Protein AF-A0A9W6HEZ6-F1 (afdb_monomer_lite)

Structure (mmCIF, N/CA/C/O backbone):
data_AF-A0A9W6HEZ6-F1
#
_entry.id   AF-A0A9W6HEZ6-F1
#
loop_
_atom_site.group_PDB
_atom_site.id
_atom_site.type_symbol
_atom_site.label_atom_id
_atom_site.label_alt_id
_atom_site.label_comp_id
_atom_site.label_asym_id
_atom_site.label_entity_id
_atom_site.label_seq_id
_atom_site.pdbx_PDB_ins_code
_atom_site.Cartn_x
_atom_site.Cartn_y
_atom_site.Cartn_z
_atom_site.occupancy
_atom_site.B_iso_or_equiv
_atom_site.auth_seq_id
_atom_site.auth_comp_id
_atom_site.auth_asym_id
_atom_site.auth_atom_id
_atom_site.pdbx_PDB_model_num
ATOM 1 N N . MET A 1 1 ? 23.312 9.998 -60.037 1.00 52.22 1 MET A N 1
ATOM 2 C CA . MET A 1 1 ? 23.822 9.337 -58.811 1.00 52.22 1 MET A CA 1
ATOM 3 C C . MET A 1 1 ? 23.009 9.789 -57.581 1.00 52.22 1 MET A C 1
ATOM 5 O O . MET A 1 1 ? 23.576 10.354 -56.663 1.00 52.22 1 MET A O 1
ATOM 9 N N . ALA A 1 2 ? 21.680 9.580 -57.550 1.00 58.47 2 ALA A N 1
ATOM 10 C CA . ALA A 1 2 ? 20.792 10.207 -56.543 1.00 58.47 2 ALA A CA 1
ATOM 11 C C . ALA A 1 2 ? 20.157 9.236 -55.517 1.00 58.47 2 ALA A C 1
ATOM 13 O O . ALA A 1 2 ? 19.772 9.654 -54.433 1.00 58.47 2 ALA A O 1
ATOM 14 N N . GLY A 1 3 ? 20.086 7.928 -55.796 1.00 63.69 3 GLY A N 1
ATOM 15 C CA . GLY A 1 3 ? 19.432 6.960 -54.894 1.00 63.69 3 GLY A CA 1
ATOM 16 C C . GLY A 1 3 ? 20.313 6.394 -53.771 1.00 63.69 3 GLY A C 1
ATOM 17 O O . GLY A 1 3 ? 19.806 5.852 -52.794 1.00 63.69 3 GLY A O 1
ATOM 18 N N . ARG A 1 4 ? 21.645 6.493 -53.875 1.00 69.69 4 ARG A N 1
ATOM 19 C CA . ARG A 1 4 ? 22.569 5.835 -52.927 1.00 69.69 4 ARG A CA 1
ATOM 20 C C . ARG A 1 4 ? 22.674 6.556 -51.575 1.00 69.69 4 ARG A C 1
ATOM 22 O O . ARG A 1 4 ? 22.929 5.885 -50.582 1.00 69.69 4 ARG A O 1
ATOM 29 N N . GLY A 1 5 ? 22.476 7.877 -51.538 1.00 71.06 5 GLY A N 1
ATOM 30 C CA . GLY A 1 5 ? 22.500 8.676 -50.302 1.00 71.06 5 GLY A CA 1
ATOM 31 C C . GLY A 1 5 ? 21.301 8.381 -49.403 1.00 71.06 5 GLY A C 1
ATOM 32 O O . GLY A 1 5 ? 21.482 7.947 -48.273 1.00 71.06 5 GLY A O 1
ATOM 33 N N . LYS A 1 6 ? 20.089 8.442 -49.970 1.00 77.81 6 LYS A N 1
ATOM 34 C CA . LYS A 1 6 ? 18.831 8.192 -49.249 1.00 77.81 6 LYS A CA 1
ATOM 35 C C . LYS A 1 6 ? 18.793 6.825 -48.553 1.00 77.81 6 LYS A C 1
ATOM 37 O O . LYS A 1 6 ? 18.486 6.743 -47.376 1.00 77.81 6 LYS A O 1
ATOM 42 N N . ASN A 1 7 ? 19.259 5.773 -49.228 1.00 78.12 7 ASN A N 1
ATOM 43 C CA . ASN A 1 7 ? 19.363 4.435 -48.633 1.00 78.12 7 ASN A CA 1
ATOM 44 C C . ASN A 1 7 ? 20.356 4.344 -47.455 1.00 78.12 7 ASN A C 1
ATOM 46 O O . ASN A 1 7 ? 20.186 3.498 -46.579 1.00 78.12 7 ASN A O 1
ATOM 50 N N . ARG A 1 8 ? 21.420 5.161 -47.430 1.00 80.69 8 ARG A N 1
ATOM 51 C CA . ARG A 1 8 ? 22.345 5.216 -46.283 1.00 80.69 8 ARG A CA 1
ATOM 52 C C . ARG A 1 8 ? 21.745 6.011 -45.132 1.00 80.69 8 ARG A C 1
ATOM 54 O O . ARG A 1 8 ? 21.863 5.574 -43.992 1.00 80.69 8 ARG A O 1
ATOM 61 N N . ASP A 1 9 ? 21.090 7.127 -45.435 1.00 86.00 9 ASP A N 1
ATOM 62 C CA . ASP A 1 9 ? 20.432 7.967 -44.434 1.00 86.00 9 ASP A CA 1
ATOM 63 C C . ASP A 1 9 ? 19.288 7.212 -43.746 1.00 86.00 9 ASP A C 1
ATOM 65 O O . ASP A 1 9 ? 19.192 7.235 -42.520 1.00 86.00 9 ASP A O 1
ATOM 69 N N . ASP A 1 10 ? 18.503 6.445 -44.509 1.00 85.06 10 ASP A N 1
ATOM 70 C CA . ASP A 1 10 ? 17.437 5.590 -43.981 1.00 85.06 10 ASP A CA 1
ATOM 71 C C . ASP A 1 10 ? 17.992 4.501 -43.048 1.00 85.06 10 ASP A C 1
ATOM 73 O O . ASP A 1 10 ? 17.439 4.255 -41.973 1.00 85.06 10 ASP A O 1
ATOM 77 N N . ARG A 1 11 ? 19.129 3.876 -43.396 1.00 83.56 11 ARG A N 1
ATOM 78 C CA . ARG A 1 11 ? 19.798 2.908 -42.506 1.00 83.56 11 ARG A CA 1
ATOM 79 C C . ARG A 1 11 ? 20.336 3.564 -41.238 1.00 83.56 11 ARG A C 1
ATOM 81 O O . ARG A 1 11 ? 20.099 3.050 -40.149 1.00 83.56 11 ARG A O 1
ATOM 88 N N . ALA A 1 12 ? 20.996 4.714 -41.358 1.00 87.88 12 ALA A N 1
ATOM 89 C CA . ALA A 1 12 ? 21.504 5.457 -40.207 1.00 87.88 12 ALA A CA 1
ATOM 90 C C . ALA A 1 12 ? 20.365 5.926 -39.282 1.00 87.88 12 ALA A C 1
ATOM 92 O O . ALA A 1 12 ? 20.508 5.926 -38.059 1.00 87.88 12 ALA A O 1
ATOM 93 N N . ALA A 1 13 ? 19.211 6.301 -39.842 1.00 88.00 13 ALA A N 1
ATOM 94 C CA . ALA A 1 13 ? 18.018 6.643 -39.075 1.00 88.00 13 ALA A CA 1
ATOM 95 C C . ALA A 1 13 ? 17.461 5.429 -38.314 1.00 88.00 13 ALA A C 1
ATOM 97 O O . ALA A 1 13 ? 17.154 5.542 -37.127 1.00 88.00 13 ALA A O 1
ATOM 98 N N . GLN A 1 14 ? 17.392 4.258 -38.954 1.00 87.56 14 GLN A N 1
ATOM 99 C CA . GLN A 1 14 ? 16.960 3.018 -38.301 1.00 87.56 14 GLN A CA 1
ATOM 100 C C . GLN A 1 14 ? 17.918 2.577 -37.188 1.00 87.56 14 GLN A C 1
ATOM 102 O O . GLN A 1 14 ? 17.466 2.173 -36.117 1.00 87.56 14 GLN A O 1
ATOM 107 N N . GLU A 1 15 ? 19.230 2.683 -37.399 1.00 88.94 15 GLU A N 1
ATOM 108 C CA . GLU A 1 15 ? 20.235 2.377 -36.374 1.00 88.94 15 GLU A CA 1
ATOM 109 C C . GLU A 1 15 ? 20.093 3.293 -35.156 1.00 88.94 15 GLU A C 1
ATOM 111 O O . GLU A 1 15 ? 20.038 2.814 -34.020 1.00 88.94 15 GLU A O 1
ATOM 116 N N . ARG A 1 16 ? 19.925 4.604 -35.375 1.00 91.12 16 ARG A N 1
ATOM 117 C CA . ARG A 1 16 ? 19.640 5.557 -34.292 1.00 91.12 16 ARG A CA 1
ATOM 118 C C . ARG A 1 16 ? 18.341 5.209 -33.573 1.00 91.12 16 ARG A C 1
ATOM 120 O O . ARG A 1 16 ? 18.328 5.178 -32.345 1.00 91.12 16 ARG A O 1
ATOM 127 N N . ALA A 1 17 ? 17.271 4.901 -34.305 1.00 91.88 17 ALA A N 1
ATOM 128 C CA . ALA A 1 17 ? 15.984 4.534 -33.719 1.00 91.88 17 ALA A CA 1
ATOM 129 C C . ALA A 1 17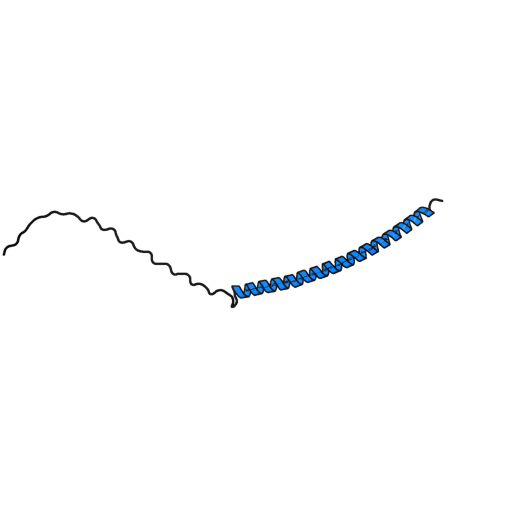 ? 16.090 3.288 -32.824 1.00 91.88 17 ALA A C 1
ATOM 131 O O . ALA A 1 17 ? 15.554 3.293 -31.717 1.00 91.88 17 ALA A O 1
ATOM 132 N N . ARG A 1 18 ? 16.841 2.261 -33.245 1.00 90.69 18 ARG A N 1
ATOM 133 C CA . ARG A 1 18 ? 17.102 1.058 -32.434 1.00 90.69 18 ARG A CA 1
ATOM 134 C C . ARG A 1 18 ? 17.874 1.383 -31.158 1.00 90.69 18 ARG A C 1
ATOM 136 O O . ARG A 1 18 ? 17.496 0.923 -30.084 1.00 90.69 18 ARG A O 1
ATOM 143 N N . LEU A 1 19 ? 18.913 2.214 -31.253 1.00 92.62 19 LEU A N 1
ATOM 144 C CA . LEU A 1 19 ? 19.685 2.647 -30.083 1.00 92.62 19 LEU A CA 1
ATOM 145 C C . LEU A 1 19 ? 18.830 3.453 -29.094 1.00 92.62 19 LEU A C 1
ATOM 147 O O . LEU A 1 19 ? 18.930 3.254 -27.882 1.00 92.62 19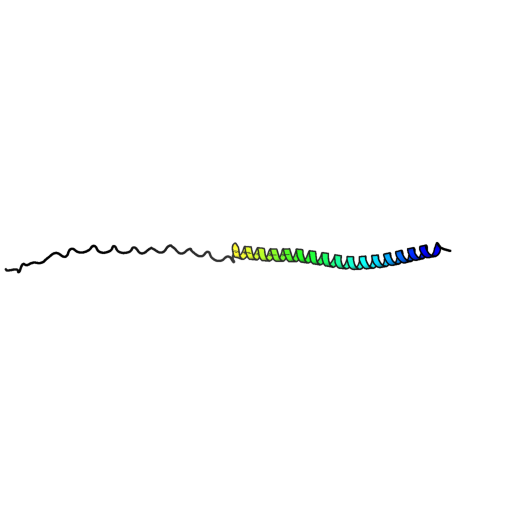 LEU A O 1
ATOM 151 N N . TYR A 1 20 ? 17.964 4.340 -29.589 1.00 91.56 20 TYR A N 1
ATOM 152 C CA . TYR A 1 20 ? 17.035 5.084 -28.740 1.00 91.56 20 TYR A CA 1
ATOM 153 C C . TYR A 1 20 ? 15.972 4.181 -28.113 1.00 91.56 20 TYR A C 1
ATOM 155 O O . TYR A 1 20 ? 15.682 4.337 -26.927 1.00 91.56 20 TYR A O 1
ATOM 163 N N . ALA A 1 21 ? 15.424 3.224 -28.865 1.00 89.38 21 ALA A N 1
ATOM 164 C CA . ALA A 1 21 ? 14.466 2.252 -28.347 1.00 89.38 21 ALA A CA 1
ATOM 165 C C . ALA A 1 21 ? 15.075 1.434 -27.199 1.00 89.38 21 ALA A C 1
ATOM 167 O O . ALA A 1 21 ? 14.505 1.410 -26.110 1.00 89.38 21 ALA A O 1
ATOM 168 N N . ALA A 1 22 ? 16.285 0.897 -27.386 1.00 90.81 22 ALA A N 1
ATOM 169 C CA . ALA A 1 22 ? 16.987 0.126 -26.359 1.00 90.81 22 ALA A CA 1
ATOM 170 C C . ALA A 1 22 ? 17.221 0.936 -25.070 1.00 90.81 22 ALA A C 1
ATOM 172 O O . ALA A 1 22 ? 16.999 0.446 -23.961 1.00 90.81 22 ALA A O 1
ATOM 173 N N . ARG A 1 23 ? 17.613 2.214 -25.192 1.00 91.06 23 ARG A N 1
ATOM 174 C CA . ARG A 1 23 ? 17.768 3.105 -24.028 1.00 91.06 23 ARG A CA 1
ATOM 175 C C . ARG A 1 23 ? 16.437 3.354 -23.320 1.00 91.06 23 ARG A C 1
ATOM 177 O O . ARG A 1 23 ? 16.387 3.325 -22.091 1.00 91.06 23 ARG A O 1
ATOM 184 N N . ARG A 1 24 ? 15.353 3.587 -24.067 1.00 90.31 24 ARG A N 1
ATOM 185 C CA . ARG A 1 24 ? 14.020 3.802 -23.479 1.00 90.31 24 ARG A CA 1
ATOM 186 C C . ARG A 1 24 ? 13.518 2.558 -22.755 1.00 90.31 24 ARG A C 1
ATOM 188 O O . ARG A 1 24 ? 13.006 2.690 -21.648 1.00 90.31 24 ARG A O 1
ATOM 195 N N . GLU A 1 25 ? 13.702 1.375 -23.331 1.00 88.31 25 GLU A N 1
ATOM 196 C CA . GLU A 1 25 ? 13.308 0.106 -22.710 1.00 88.31 25 GLU A CA 1
ATOM 197 C C . GLU A 1 25 ? 14.063 -0.156 -21.407 1.00 88.31 25 GLU A C 1
ATOM 199 O O . GLU A 1 25 ? 13.446 -0.531 -20.408 1.00 88.31 25 GLU A O 1
ATOM 204 N N . TYR A 1 26 ? 15.367 0.129 -21.371 1.00 88.00 26 TYR A N 1
ATOM 205 C CA . TYR A 1 26 ? 16.165 0.015 -20.151 1.00 88.00 26 TYR A CA 1
ATOM 206 C C . TYR A 1 26 ? 15.621 0.904 -19.020 1.00 88.00 26 TYR A C 1
ATOM 208 O O . TYR A 1 26 ? 15.344 0.423 -17.916 1.00 88.00 26 TYR A O 1
ATOM 216 N N . HIS A 1 27 ? 15.389 2.192 -19.296 1.00 88.31 27 HIS A N 1
ATOM 217 C CA . HIS A 1 27 ? 14.846 3.118 -18.297 1.00 88.31 27 HIS A CA 1
ATOM 218 C C . HIS A 1 27 ? 13.415 2.759 -17.877 1.00 88.31 27 HIS A C 1
ATOM 220 O O . HIS A 1 27 ? 13.092 2.809 -16.687 1.00 88.31 27 HIS A O 1
ATOM 226 N N . ALA A 1 28 ? 12.569 2.349 -18.824 1.00 87.62 28 ALA A N 1
ATOM 227 C CA . ALA A 1 28 ? 11.208 1.909 -18.537 1.00 87.62 28 ALA A CA 1
ATOM 228 C C . ALA A 1 28 ? 11.195 0.661 -17.639 1.00 87.62 28 ALA A C 1
ATOM 230 O O . ALA A 1 28 ? 10.409 0.593 -16.693 1.00 87.62 28 ALA A O 1
ATOM 231 N N . GLY A 1 29 ? 12.099 -0.295 -17.873 1.00 85.88 29 GLY A N 1
ATOM 232 C CA . GLY A 1 29 ? 12.255 -1.486 -17.040 1.00 85.88 29 GLY A CA 1
ATOM 233 C C . GLY A 1 29 ? 12.620 -1.153 -15.592 1.00 85.88 29 GLY A C 1
ATOM 234 O O . GLY A 1 29 ? 12.011 -1.691 -14.664 1.00 85.88 29 GLY A O 1
ATOM 235 N N . LEU A 1 30 ? 13.557 -0.221 -15.385 1.00 85.31 30 LEU A N 1
ATOM 236 C CA . LEU A 1 30 ? 13.942 0.236 -14.045 1.00 85.31 30 LEU A CA 1
ATOM 237 C C . LEU A 1 30 ? 12.784 0.930 -13.314 1.00 85.31 30 LEU A C 1
ATOM 239 O O . LEU A 1 30 ? 12.523 0.626 -12.148 1.00 85.31 30 LEU A O 1
ATOM 243 N N . MET A 1 31 ? 12.058 1.823 -13.993 1.00 87.62 31 MET A N 1
ATOM 244 C CA . MET A 1 31 ? 10.896 2.505 -13.407 1.00 87.62 31 MET A CA 1
ATOM 245 C C . MET A 1 31 ? 9.757 1.533 -13.091 1.00 87.62 31 MET A C 1
ATOM 247 O O . MET A 1 31 ? 9.082 1.669 -12.068 1.00 87.62 31 MET A O 1
ATOM 251 N N . ARG A 1 32 ? 9.562 0.509 -13.926 1.00 89.19 32 ARG A N 1
ATOM 252 C CA . ARG A 1 32 ? 8.514 -0.493 -13.723 1.00 89.19 32 ARG A CA 1
ATOM 253 C C . ARG A 1 32 ? 8.789 -1.413 -12.538 1.00 89.19 32 ARG A C 1
ATOM 255 O O . ARG A 1 32 ? 7.845 -1.813 -11.871 1.00 89.19 32 ARG A O 1
ATOM 262 N N . ARG A 1 33 ? 10.054 -1.730 -12.245 1.00 88.75 33 ARG A N 1
ATOM 263 C CA . ARG A 1 33 ? 10.415 -2.471 -11.02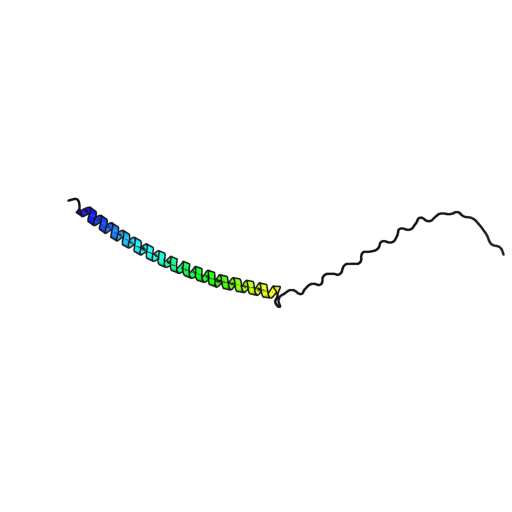3 1.00 88.75 33 ARG A CA 1
ATOM 264 C C . ARG A 1 33 ? 10.129 -1.635 -9.779 1.00 88.75 33 ARG A C 1
ATOM 266 O O . ARG A 1 33 ? 9.329 -2.047 -8.954 1.00 88.75 33 ARG A O 1
ATOM 273 N N . ARG A 1 34 ? 10.643 -0.401 -9.734 1.00 91.75 34 ARG A N 1
ATOM 274 C CA . ARG A 1 34 ? 10.434 0.512 -8.596 1.00 91.75 34 ARG A CA 1
ATOM 275 C C . ARG A 1 34 ? 8.961 0.797 -8.320 1.00 91.75 34 ARG A C 1
ATOM 277 O O . ARG A 1 34 ? 8.545 0.767 -7.174 1.00 91.75 34 ARG A O 1
ATOM 284 N N . SER A 1 35 ? 8.163 1.055 -9.354 1.00 93.50 35 SER A N 1
ATOM 285 C CA . SER A 1 35 ? 6.723 1.298 -9.181 1.00 93.50 35 SER A CA 1
ATOM 286 C C . SER A 1 35 ? 5.975 0.062 -8.685 1.00 93.50 35 SER A C 1
ATOM 288 O O . SER A 1 35 ? 5.108 0.199 -7.829 1.00 93.50 35 SER A O 1
ATOM 290 N N . ARG A 1 36 ? 6.325 -1.138 -9.168 1.00 93.00 36 ARG A N 1
ATOM 291 C CA . ARG A 1 36 ? 5.747 -2.394 -8.667 1.00 93.00 36 ARG A CA 1
ATOM 292 C C . ARG A 1 36 ? 6.120 -2.636 -7.210 1.00 93.00 36 ARG A C 1
ATOM 294 O O . ARG A 1 36 ? 5.229 -2.912 -6.418 1.00 93.00 36 ARG A O 1
ATOM 301 N N . ASP A 1 37 ? 7.391 -2.481 -6.860 1.00 94.50 37 ASP A N 1
ATOM 302 C CA . ASP A 1 37 ? 7.869 -2.709 -5.495 1.00 94.50 37 ASP A CA 1
ATOM 303 C C . ASP A 1 37 ? 7.275 -1.676 -4.528 1.00 94.50 37 ASP A C 1
ATOM 305 O O . ASP A 1 37 ? 6.767 -2.043 -3.473 1.00 94.50 37 ASP A O 1
ATOM 309 N N . ASN A 1 38 ? 7.224 -0.399 -4.923 1.00 95.44 38 ASN A N 1
ATOM 310 C CA . ASN A 1 38 ? 6.583 0.656 -4.137 1.00 95.44 38 ASN A CA 1
ATOM 311 C C . ASN A 1 38 ? 5.080 0.420 -3.971 1.00 95.44 38 ASN A C 1
ATOM 313 O O . ASN A 1 38 ? 4.548 0.668 -2.896 1.00 95.44 38 ASN A O 1
ATOM 317 N N . LEU A 1 39 ? 4.387 -0.061 -5.009 1.00 96.88 39 LEU A N 1
ATOM 318 C CA . LEU A 1 39 ? 2.966 -0.393 -4.917 1.00 96.88 39 LEU A CA 1
ATOM 319 C C . LEU A 1 39 ? 2.738 -1.557 -3.948 1.00 96.88 39 LEU A C 1
ATOM 321 O O . LEU A 1 39 ? 1.858 -1.476 -3.098 1.00 96.88 39 LEU A O 1
ATOM 325 N N . ILE A 1 40 ? 3.543 -2.618 -4.044 1.00 96.62 40 ILE A N 1
ATOM 326 C CA . ILE A 1 40 ? 3.465 -3.767 -3.134 1.00 96.62 40 ILE A CA 1
ATOM 327 C C . ILE A 1 40 ? 3.760 -3.323 -1.697 1.00 96.62 40 ILE A C 1
ATOM 329 O O . ILE A 1 40 ? 3.025 -3.694 -0.786 1.00 96.62 40 ILE A O 1
ATOM 333 N N . ALA A 1 41 ? 4.780 -2.487 -1.495 1.00 97.19 41 ALA A N 1
ATOM 334 C CA . ALA A 1 41 ? 5.115 -1.929 -0.189 1.00 97.19 41 ALA A CA 1
ATOM 335 C C . ALA A 1 41 ? 3.995 -1.035 0.362 1.00 97.19 41 ALA A C 1
ATOM 337 O O . ALA A 1 41 ? 3.659 -1.137 1.538 1.00 97.19 41 ALA A O 1
ATOM 338 N N . ALA A 1 42 ? 3.379 -0.200 -0.477 1.00 97.69 42 ALA A N 1
ATOM 339 C CA . ALA A 1 42 ? 2.267 0.657 -0.081 1.00 97.69 42 ALA A CA 1
ATOM 340 C C . ALA A 1 42 ? 1.028 -0.160 0.305 1.00 97.69 42 ALA A C 1
ATOM 342 O O . ALA A 1 42 ? 0.402 0.128 1.319 1.00 97.69 42 ALA A O 1
ATOM 343 N N . VAL A 1 43 ? 0.693 -1.201 -0.462 1.00 98.12 43 VAL A N 1
ATOM 344 C CA . VAL A 1 43 ? -0.432 -2.090 -0.147 1.00 98.12 43 VAL A CA 1
ATOM 345 C C . VAL A 1 43 ? -0.146 -2.887 1.124 1.00 98.12 43 VAL A C 1
ATOM 347 O O . VAL A 1 43 ? -0.959 -2.872 2.042 1.00 98.12 43 VAL A O 1
ATOM 350 N N . GLY A 1 44 ? 1.015 -3.540 1.215 1.00 98.25 44 GLY A N 1
ATOM 351 C CA . GLY A 1 44 ? 1.394 -4.326 2.390 1.00 98.25 44 GLY A CA 1
ATOM 352 C C . GLY A 1 44 ? 1.473 -3.474 3.656 1.00 98.25 44 GLY A C 1
ATOM 353 O O . GLY A 1 44 ? 0.861 -3.810 4.667 1.00 98.25 44 GLY A O 1
ATOM 354 N N . GLY A 1 45 ? 2.157 -2.331 3.585 1.00 98.19 45 GLY A N 1
ATOM 355 C CA . GLY A 1 45 ? 2.247 -1.373 4.685 1.00 98.19 45 GLY A CA 1
ATOM 356 C C . GLY A 1 45 ? 0.894 -0.762 5.046 1.00 98.19 45 GLY A C 1
ATOM 357 O O . GLY A 1 45 ? 0.577 -0.642 6.225 1.00 98.19 45 GLY A O 1
ATOM 358 N N . GLY A 1 46 ? 0.066 -0.440 4.049 1.00 98.44 46 GLY A N 1
ATOM 359 C CA . GLY A 1 46 ? -1.281 0.091 4.246 1.00 98.44 46 GLY A CA 1
ATOM 360 C C . GLY A 1 46 ? -2.203 -0.893 4.964 1.00 98.44 46 GLY A C 1
ATOM 361 O O . GLY A 1 46 ? -2.864 -0.512 5.924 1.00 98.44 46 GLY A O 1
ATOM 362 N N . VAL A 1 47 ? -2.204 -2.168 4.565 1.00 98.62 47 VAL A N 1
ATOM 363 C CA . VAL A 1 47 ? -2.975 -3.222 5.249 1.00 98.62 47 VAL A CA 1
ATOM 364 C C . VAL A 1 47 ? -2.504 -3.396 6.693 1.00 98.62 47 VAL A C 1
ATOM 366 O O . VAL A 1 47 ? -3.330 -3.507 7.595 1.00 98.62 47 VAL A O 1
ATOM 369 N N . LEU A 1 48 ? -1.191 -3.376 6.929 1.00 98.50 48 LEU A N 1
ATOM 370 C CA . LEU A 1 48 ? -0.614 -3.536 8.265 1.00 98.50 48 LEU A CA 1
ATOM 371 C C . LEU A 1 48 ? -0.975 -2.354 9.181 1.00 98.50 48 LEU A C 1
ATOM 373 O O . LEU A 1 48 ? -1.407 -2.563 10.313 1.00 98.50 48 LEU A O 1
ATOM 377 N N . LEU A 1 49 ? -0.886 -1.122 8.667 1.00 98.44 49 LEU A N 1
ATOM 378 C CA . LEU A 1 49 ? -1.332 0.091 9.360 1.00 98.44 49 LEU A CA 1
ATOM 379 C C . LEU A 1 49 ? -2.829 0.048 9.674 1.00 98.44 49 LEU A C 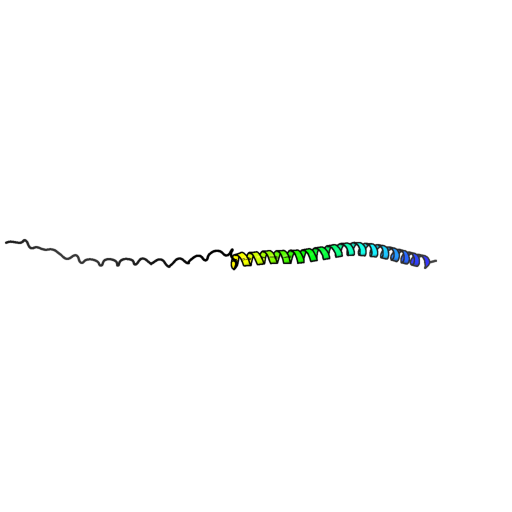1
ATOM 381 O O . LEU A 1 49 ? -3.213 0.264 10.819 1.00 98.44 49 LEU A O 1
ATOM 385 N N . LEU A 1 50 ? -3.676 -0.268 8.690 1.00 98.50 50 LEU A N 1
ATOM 386 C CA . LEU A 1 50 ? -5.122 -0.384 8.900 1.00 98.50 50 LEU A CA 1
ATOM 387 C C . LEU A 1 50 ? -5.463 -1.458 9.936 1.00 98.50 50 LEU A C 1
ATOM 389 O O . LEU A 1 50 ? -6.323 -1.230 10.781 1.00 98.50 50 LEU A O 1
ATOM 393 N N . GLY A 1 51 ? -4.769 -2.598 9.910 1.00 98.44 51 GLY A N 1
ATOM 394 C CA . GLY A 1 51 ? -4.917 -3.648 10.913 1.00 98.44 51 GLY A CA 1
ATOM 395 C C . GLY A 1 51 ? -4.555 -3.163 12.315 1.00 98.44 51 GLY A C 1
ATOM 396 O O . GLY A 1 51 ? -5.308 -3.406 13.254 1.00 98.44 51 GLY A O 1
ATOM 397 N N . LEU A 1 52 ? -3.450 -2.426 12.459 1.00 98.31 52 LEU A N 1
ATOM 398 C CA . LEU A 1 52 ? -3.017 -1.888 13.749 1.00 98.31 52 LEU A CA 1
ATOM 399 C C . LEU A 1 52 ? -4.002 -0.847 14.296 1.00 98.31 52 LEU A C 1
ATOM 401 O O . LEU A 1 52 ? -4.398 -0.930 15.457 1.00 98.31 52 LEU A O 1
ATOM 405 N N . LEU A 1 53 ? -4.443 0.094 13.456 1.00 98.19 53 LEU A N 1
ATOM 406 C CA . LEU A 1 53 ? -5.433 1.103 13.837 1.00 98.19 53 LEU A CA 1
ATOM 407 C C . LEU A 1 53 ? -6.782 0.460 14.175 1.00 98.19 53 LEU A C 1
ATOM 409 O O . LEU A 1 53 ? -7.405 0.833 15.165 1.00 98.19 53 LEU A O 1
ATOM 413 N N . GLY A 1 54 ? -7.221 -0.523 13.385 1.00 97.19 54 GLY A N 1
ATOM 414 C CA . GLY A 1 54 ? -8.446 -1.276 13.642 1.00 97.19 54 GLY A CA 1
ATOM 415 C C . GLY A 1 54 ? -8.377 -2.063 14.951 1.00 97.19 54 GLY A C 1
ATOM 416 O O . GLY A 1 54 ? -9.317 -2.020 15.740 1.00 97.19 54 GLY A O 1
ATOM 417 N N . ALA A 1 55 ? -7.247 -2.720 15.225 1.00 96.81 55 ALA A N 1
ATOM 418 C CA . ALA A 1 55 ? -7.015 -3.426 16.481 1.00 96.81 55 ALA A CA 1
ATOM 419 C C . ALA A 1 55 ? -7.002 -2.466 17.677 1.00 96.81 55 ALA A C 1
ATOM 421 O O . ALA A 1 55 ? -7.633 -2.748 18.692 1.00 96.81 55 ALA A O 1
ATOM 422 N N . GLN A 1 56 ? -6.337 -1.315 17.548 1.00 95.19 56 GLN A N 1
ATOM 423 C CA . GLN A 1 56 ? -6.322 -0.284 18.581 1.00 95.19 56 GLN A CA 1
ATOM 424 C C . GLN A 1 56 ? -7.736 0.244 18.850 1.00 95.19 56 GLN A C 1
ATOM 426 O O . GLN A 1 56 ? -8.165 0.297 20.001 1.00 95.19 56 GLN A O 1
ATOM 431 N N . ALA A 1 57 ? -8.483 0.580 17.797 1.00 95.50 57 ALA A N 1
ATOM 432 C CA . ALA A 1 57 ? -9.864 1.027 17.920 1.00 95.50 57 ALA A CA 1
ATOM 433 C C . ALA A 1 57 ? -10.726 -0.031 18.619 1.00 95.50 57 ALA A C 1
ATOM 435 O O . ALA A 1 57 ? -11.407 0.287 19.588 1.00 95.50 57 ALA A O 1
ATOM 436 N N . ALA A 1 58 ? -10.652 -1.295 18.199 1.00 94.69 58 ALA A N 1
ATOM 437 C CA . ALA A 1 58 ? -11.391 -2.382 18.837 1.00 94.69 58 ALA A CA 1
ATOM 438 C C . ALA A 1 58 ? -11.014 -2.544 20.321 1.00 94.69 58 ALA A C 1
ATOM 440 O O . ALA A 1 58 ? -11.897 -2.638 21.170 1.00 94.69 58 ALA A O 1
ATOM 441 N N . TYR A 1 59 ? -9.718 -2.501 20.647 1.00 95.31 59 TYR A N 1
ATOM 442 C CA . TYR A 1 59 ? -9.214 -2.642 22.014 1.00 95.31 59 TYR A CA 1
ATOM 443 C C . TYR A 1 59 ? -9.739 -1.557 22.965 1.00 95.31 59 TYR A C 1
ATOM 445 O O . TYR A 1 59 ? -10.115 -1.868 24.093 1.00 95.31 59 TYR A O 1
ATOM 453 N N . PHE A 1 60 ? -9.787 -0.302 22.510 1.00 93.44 60 PHE A N 1
ATOM 454 C CA . PHE A 1 60 ? -10.205 0.843 23.328 1.00 93.44 60 PHE A CA 1
ATOM 455 C C . PHE A 1 60 ? -11.707 1.149 23.279 1.00 93.44 60 PHE A C 1
ATOM 457 O O . PHE A 1 60 ? -12.173 1.982 24.049 1.00 93.44 60 PHE A O 1
ATOM 464 N N . THR A 1 61 ? -12.474 0.517 22.389 1.00 90.62 61 THR A N 1
ATOM 465 C CA . THR A 1 61 ? -13.927 0.762 22.277 1.00 90.62 61 THR A CA 1
ATOM 466 C C . THR A 1 61 ? -14.772 -0.393 22.796 1.00 90.62 61 THR A C 1
ATOM 468 O O . THR A 1 61 ? -15.792 -0.158 23.431 1.00 90.62 61 THR A O 1
ATOM 471 N N . ALA A 1 62 ? -14.355 -1.632 22.538 1.00 87.56 62 ALA A N 1
ATOM 472 C CA . ALA A 1 62 ? -15.091 -2.839 22.916 1.00 87.56 62 ALA A CA 1
ATOM 473 C C . ALA A 1 62 ? -14.219 -3.857 23.669 1.00 87.56 62 ALA A C 1
ATOM 475 O O . ALA A 1 62 ? -14.710 -4.897 24.105 1.00 87.56 62 ALA A O 1
ATOM 476 N N . GLY A 1 63 ? -12.918 -3.589 23.775 1.00 85.56 63 GLY A N 1
ATOM 477 C CA . GLY A 1 63 ? -11.951 -4.446 24.436 1.00 85.56 63 GLY A CA 1
ATOM 478 C C . GLY A 1 63 ? -11.643 -4.014 25.872 1.00 85.56 63 GLY A C 1
ATOM 479 O O . GLY A 1 63 ? -12.227 -3.069 26.397 1.00 85.56 63 GLY A O 1
ATOM 480 N N . PRO A 1 64 ? -10.677 -4.686 26.514 1.00 86.12 64 PRO A N 1
ATOM 481 C CA . PRO A 1 64 ? -10.329 -4.452 27.916 1.00 86.12 64 PRO A CA 1
ATOM 482 C C . PRO A 1 64 ? -9.652 -3.096 28.172 1.00 86.12 64 PRO A C 1
ATOM 484 O O . PRO A 1 64 ? -9.412 -2.748 29.322 1.00 86.12 64 PRO A O 1
ATOM 487 N N . GLY A 1 65 ? -9.325 -2.333 27.124 1.00 86.12 65 GLY A N 1
ATOM 488 C CA . GLY A 1 65 ? -8.875 -0.949 27.246 1.00 86.12 65 GLY A CA 1
ATOM 489 C C . GLY A 1 65 ? -10.006 0.077 27.258 1.00 86.12 65 GLY A C 1
ATOM 490 O O . GLY A 1 65 ? -9.708 1.267 27.338 1.00 86.12 65 GLY A O 1
ATOM 491 N N . ALA A 1 66 ? -11.269 -0.339 27.118 1.00 87.56 66 ALA A N 1
ATOM 492 C CA . ALA A 1 66 ? -12.397 0.582 27.112 1.00 87.56 66 ALA A CA 1
ATOM 493 C C . ALA A 1 66 ? -12.525 1.311 28.464 1.00 87.56 66 ALA A C 1
ATOM 495 O O . ALA A 1 66 ? -12.336 0.689 29.512 1.00 87.56 66 ALA A O 1
ATOM 496 N N . PRO A 1 67 ? -12.822 2.625 28.462 1.00 83.06 67 PRO A N 1
ATOM 497 C CA . PRO A 1 67 ? -13.029 3.365 29.698 1.00 83.06 67 PRO A CA 1
ATOM 498 C C . PRO A 1 67 ? -14.243 2.813 30.450 1.00 83.06 67 PRO A C 1
ATOM 500 O O . PRO A 1 67 ? -15.252 2.455 29.840 1.00 83.06 67 PRO A O 1
ATOM 503 N N . GLU A 1 68 ? -14.144 2.776 31.779 1.00 83.31 68 GLU A N 1
ATOM 504 C CA . GLU A 1 68 ? -15.270 2.423 32.643 1.00 83.31 68 GLU A CA 1
ATOM 505 C C . GLU A 1 68 ? -16.459 3.363 32.372 1.00 83.31 68 GLU A C 1
ATOM 507 O O . GLU A 1 68 ? -16.270 4.586 32.276 1.00 83.31 68 GLU A O 1
ATOM 512 N N . PRO A 1 69 ? -17.684 2.825 32.232 1.00 80.38 69 PRO A N 1
ATOM 513 C CA . PRO A 1 69 ? -18.866 3.649 32.049 1.00 80.38 69 PRO A CA 1
ATOM 514 C C . PRO A 1 69 ? -19.057 4.541 33.278 1.00 80.38 69 PRO A C 1
ATOM 516 O O . PRO A 1 69 ? -19.204 4.071 34.400 1.00 80.38 69 PRO A O 1
ATOM 519 N N . THR A 1 70 ? -19.043 5.855 33.064 1.00 80.88 70 THR A N 1
ATOM 520 C CA . THR A 1 70 ? -19.317 6.815 34.136 1.00 80.88 70 THR A CA 1
ATOM 521 C C . THR A 1 70 ? -20.813 6.828 34.436 1.00 80.88 70 THR A C 1
ATOM 523 O O . THR A 1 70 ? -21.627 7.061 33.542 1.00 80.88 70 THR A O 1
ATOM 526 N N . GLU A 1 71 ? -21.166 6.596 35.700 1.00 79.88 71 GLU A N 1
ATOM 527 C CA . GLU A 1 71 ? -22.527 6.753 36.218 1.00 79.88 71 GLU A CA 1
ATOM 528 C C . GLU A 1 71 ? -23.049 8.169 35.921 1.00 79.88 71 GLU A C 1
ATOM 530 O O . GLU A 1 71 ? -22.378 9.174 36.177 1.00 79.88 71 GLU A O 1
ATOM 535 N N . THR A 1 72 ? -24.262 8.262 35.375 1.00 81.69 72 THR A N 1
ATOM 536 C CA . THR A 1 72 ? -24.922 9.559 35.178 1.00 81.69 72 THR A CA 1
ATOM 537 C C . THR A 1 72 ? -25.361 10.103 36.540 1.00 81.69 72 THR A C 1
ATOM 539 O O . THR A 1 72 ? -26.049 9.388 37.272 1.00 81.69 72 THR A O 1
ATOM 542 N N . PRO A 1 73 ? -25.013 11.352 36.909 1.00 78.44 73 PRO A N 1
ATOM 543 C CA . PRO A 1 73 ? -25.417 11.906 38.194 1.00 78.44 73 PRO A CA 1
ATOM 544 C C . PRO A 1 73 ? -26.944 12.001 38.288 1.00 78.44 73 PRO A C 1
ATOM 546 O O . PRO A 1 73 ? -27.614 12.468 37.364 1.00 78.44 73 PRO A O 1
ATOM 549 N N . ALA A 1 74 ? -27.491 11.562 39.424 1.00 83.19 74 ALA A N 1
ATOM 550 C CA . ALA A 1 74 ? -28.918 11.650 39.706 1.00 83.19 74 ALA A CA 1
ATOM 551 C C . ALA A 1 74 ? -29.395 13.118 39.706 1.00 83.19 74 ALA A C 1
ATOM 553 O O . ALA A 1 74 ? -28.640 14.008 40.119 1.00 83.19 74 ALA A O 1
ATOM 554 N N . PRO A 1 75 ? -30.641 13.400 39.276 1.00 81.50 75 PRO A N 1
ATOM 555 C CA . PRO A 1 75 ? -31.181 14.752 39.329 1.00 81.50 75 PRO A CA 1
ATOM 556 C C . PRO A 1 75 ? -31.212 15.260 40.778 1.00 81.50 75 PRO A C 1
ATOM 558 O O . PRO A 1 75 ? -31.711 14.584 41.677 1.00 81.50 75 PRO A O 1
ATOM 561 N N . SER A 1 76 ? -30.677 16.463 40.998 1.00 82.62 76 SER A N 1
ATOM 562 C CA . SER A 1 76 ? -30.708 17.127 42.306 1.00 82.62 76 SER A CA 1
ATOM 563 C C . SER A 1 76 ? -32.138 17.575 42.646 1.00 82.62 76 SER A C 1
ATOM 565 O O . SER A 1 76 ? -32.839 18.073 41.755 1.00 82.62 76 SER A O 1
ATOM 567 N N . PRO A 1 77 ? -32.602 17.431 43.904 1.00 80.56 77 PRO A N 1
ATOM 568 C CA . PRO A 1 77 ? -33.912 17.926 44.302 1.00 80.56 77 PRO A CA 1
ATOM 569 C C . PRO A 1 77 ? -33.984 19.450 44.140 1.00 80.56 77 PRO A C 1
ATOM 571 O O . PRO A 1 77 ? -33.124 20.190 44.617 1.00 80.56 77 PRO A O 1
ATOM 574 N N . SER A 1 78 ? -35.040 19.930 43.480 1.00 80.88 78 SER A N 1
ATOM 575 C CA . SER A 1 78 ? -35.336 21.363 43.420 1.00 80.88 78 SER A CA 1
ATOM 576 C C . SER A 1 78 ? -35.857 21.849 44.772 1.00 80.88 78 SER A C 1
ATOM 578 O O . SER A 1 78 ? -36.768 21.253 45.350 1.00 80.88 78 SER A O 1
ATOM 580 N N . ALA A 1 79 ? -35.280 22.940 45.279 1.00 78.38 79 ALA A N 1
ATOM 581 C CA . ALA A 1 79 ? -35.730 23.567 46.514 1.00 78.38 79 ALA A CA 1
ATOM 582 C C . ALA A 1 79 ? -37.157 24.108 46.335 1.00 78.38 79 ALA A C 1
ATOM 584 O O . ALA A 1 79 ? -37.426 24.905 45.436 1.00 78.38 79 ALA A O 1
ATOM 585 N N . THR A 1 80 ? -38.071 23.680 47.204 1.00 77.75 80 THR A N 1
ATOM 586 C CA . THR A 1 80 ? -39.402 24.286 47.306 1.00 77.75 80 THR A CA 1
ATOM 587 C C . THR A 1 80 ? -39.271 25.573 48.112 1.00 77.75 80 THR A C 1
ATOM 589 O O . THR A 1 80 ? -38.832 25.539 49.262 1.00 77.75 80 THR A O 1
ATOM 592 N N . LEU A 1 81 ? -39.608 26.713 47.505 1.00 79.94 81 LEU A N 1
ATOM 593 C CA . LEU A 1 81 ? -39.604 28.000 48.200 1.00 79.94 81 LEU A CA 1
ATOM 594 C C . LEU A 1 81 ? -40.733 28.034 49.245 1.00 79.94 81 LEU A C 1
ATOM 596 O O . LEU A 1 81 ? -41.839 27.572 48.951 1.00 79.94 81 LEU A O 1
ATOM 600 N N . PRO A 1 82 ? -40.486 28.577 50.452 1.00 77.81 82 PRO A N 1
ATOM 601 C CA . PRO A 1 82 ? -41.530 28.733 51.454 1.00 77.81 82 PRO A CA 1
ATOM 602 C C . PRO A 1 82 ? -42.606 29.706 50.958 1.00 77.81 82 PRO A C 1
ATOM 604 O O . PRO A 1 82 ? -42.305 30.711 50.309 1.00 77.81 82 PRO A O 1
ATOM 607 N N . ALA A 1 83 ? -43.868 29.412 51.275 1.00 74.69 83 ALA A N 1
ATOM 608 C CA . ALA A 1 83 ? -44.976 30.311 50.977 1.00 74.69 83 ALA A CA 1
ATOM 609 C C . ALA A 1 83 ? -44.788 31.648 51.716 1.00 74.69 83 ALA A C 1
ATOM 611 O O . ALA A 1 83 ? -44.477 31.670 52.909 1.00 74.69 83 ALA A O 1
ATOM 612 N N . SER A 1 84 ? -44.973 32.757 50.995 1.00 78.88 84 SER A N 1
ATOM 613 C CA . SER A 1 84 ? -44.898 34.111 51.553 1.00 78.88 84 SER A CA 1
ATOM 614 C C . SER A 1 84 ? -45.929 34.273 52.679 1.00 78.88 84 SER A C 1
ATOM 616 O O . SER A 1 84 ? -47.083 33.881 52.476 1.00 78.88 84 SER A O 1
ATOM 618 N N . PRO A 1 85 ? -45.567 34.838 53.848 1.00 74.25 85 PRO A N 1
ATOM 619 C CA . PRO A 1 85 ? -46.519 35.011 54.937 1.00 74.25 85 PRO A CA 1
ATOM 620 C C . PRO A 1 85 ? -47.658 35.943 54.510 1.00 74.25 85 PRO A C 1
ATOM 622 O O . PRO A 1 85 ? -47.431 36.979 53.878 1.00 74.25 85 PRO A O 1
ATOM 625 N N . ALA A 1 86 ? -48.888 35.558 54.853 1.00 72.69 86 ALA A N 1
ATOM 626 C CA . ALA A 1 86 ? -50.066 36.399 54.678 1.00 72.69 86 ALA A CA 1
ATOM 627 C C . ALA A 1 86 ? -49.971 37.631 55.603 1.00 72.69 86 ALA A C 1
ATOM 629 O O . ALA A 1 86 ? -49.484 37.500 56.731 1.00 72.69 86 ALA A O 1
ATOM 630 N N . PRO A 1 87 ? -50.413 38.825 55.165 1.00 66.44 87 PRO A N 1
ATOM 631 C CA . PRO A 1 87 ? -50.366 40.016 56.006 1.00 66.44 87 PRO A CA 1
ATOM 632 C C . PRO A 1 87 ? -51.257 39.832 57.245 1.00 66.44 87 PRO A C 1
ATOM 634 O O . PRO A 1 87 ? -52.427 39.470 57.129 1.00 66.44 87 PRO A O 1
ATOM 637 N N . SER A 1 88 ? -50.693 40.078 58.431 1.00 66.56 88 SER A N 1
ATOM 638 C CA . SER A 1 88 ? -51.423 40.007 59.703 1.00 66.56 88 SER A CA 1
ATOM 639 C C . SER A 1 88 ? -52.402 41.182 59.822 1.00 66.56 88 SER A C 1
ATOM 641 O O . SER A 1 88 ? -51.982 42.322 59.600 1.00 66.56 88 SER A O 1
ATOM 643 N N . PRO A 1 89 ? -53.674 40.964 60.208 1.00 60.53 89 PRO A N 1
ATOM 644 C CA . PRO A 1 89 ? -54.552 42.064 60.575 1.00 60.53 89 PRO A CA 1
ATOM 645 C C . PRO A 1 89 ? -54.050 42.669 61.893 1.00 60.53 89 PRO A C 1
ATOM 647 O O . PRO A 1 89 ? -53.901 41.973 62.896 1.00 60.53 89 PRO A O 1
ATOM 650 N N . SER A 1 90 ? -53.731 43.961 61.868 1.00 57.25 90 SER A N 1
ATOM 651 C CA . SER A 1 90 ? -53.482 44.750 63.073 1.00 57.25 90 SER A CA 1
ATOM 652 C C . SER A 1 90 ? -54.840 45.133 63.639 1.00 57.25 90 SER A C 1
ATOM 654 O O . SER A 1 90 ? -55.495 46.003 63.069 1.00 57.25 90 SER A O 1
ATOM 656 N N . ASP A 1 91 ? -55.262 44.479 64.720 1.00 57.19 91 ASP A N 1
ATOM 657 C CA . ASP A 1 91 ? -56.508 44.818 65.405 1.00 57.19 91 ASP A CA 1
ATOM 658 C C . ASP A 1 91 ? -56.261 45.259 66.852 1.00 57.19 91 ASP A C 1
ATOM 660 O O . ASP A 1 91 ? -55.310 44.839 67.515 1.00 57.19 91 ASP A O 1
ATOM 664 N N . ALA A 1 92 ? -57.079 46.218 67.263 1.00 56.62 92 ALA A N 1
ATOM 665 C CA . ALA A 1 92 ? -56.844 47.196 68.311 1.00 56.62 92 ALA A CA 1
ATOM 666 C C . ALA A 1 92 ? -56.941 46.657 69.756 1.00 56.62 92 ALA A C 1
ATOM 668 O O . ALA A 1 92 ? -57.677 45.723 70.057 1.00 56.62 92 ALA A O 1
ATOM 669 N N . ALA A 1 93 ? -56.235 47.326 70.677 1.00 49.22 93 ALA A N 1
ATOM 670 C CA . ALA A 1 93 ? -56.445 47.245 72.131 1.00 49.22 93 ALA A CA 1
ATOM 671 C C . ALA A 1 93 ? -57.892 47.681 72.494 1.00 49.22 93 ALA A C 1
ATOM 673 O O . ALA A 1 93 ? -58.411 48.551 71.787 1.00 49.22 93 ALA A O 1
ATOM 674 N N . PRO A 1 94 ? -58.538 47.191 73.586 1.00 53.19 94 PRO A N 1
ATOM 675 C CA . PRO A 1 94 ? -58.061 47.480 74.949 1.00 53.19 94 PRO A CA 1
ATOM 676 C C . PRO A 1 94 ? -58.406 46.468 76.079 1.00 53.19 94 PRO A C 1
ATOM 678 O O . PRO A 1 94 ? -59.271 45.613 75.957 1.00 53.19 94 PRO A O 1
ATOM 681 N N . SER A 1 95 ? -57.744 46.699 77.222 1.00 50.81 95 SER A N 1
ATOM 682 C CA . SER A 1 95 ? -58.239 46.636 78.614 1.00 50.81 95 SER A CA 1
ATOM 683 C C . SER A 1 95 ? -58.953 45.383 79.148 1.00 50.81 95 SER A C 1
ATOM 685 O O . SER A 1 95 ? -60.107 45.131 78.822 1.00 50.81 95 SER A O 1
ATOM 687 N N . SER A 1 96 ? -58.339 44.753 80.158 1.00 49.50 96 SER A N 1
ATOM 688 C CA . SER A 1 96 ? -58.975 44.597 81.481 1.00 49.50 96 SER A CA 1
ATOM 689 C C . SER A 1 96 ? -57.960 44.126 82.533 1.00 49.50 96 SER A C 1
ATOM 691 O O . SER A 1 96 ? -57.326 43.083 82.387 1.00 49.50 96 SER A O 1
ATOM 693 N N . GLU A 1 97 ? -57.825 44.932 83.581 1.00 46.59 97 GLU A N 1
ATOM 694 C CA . GLU A 1 97 ? -57.084 44.718 84.828 1.00 46.59 97 GLU A CA 1
ATOM 695 C C . GLU A 1 97 ? -57.866 43.740 85.748 1.00 46.59 97 GLU A C 1
ATOM 697 O O . GLU A 1 97 ? -59.095 43.842 85.795 1.00 46.59 97 GLU A O 1
ATOM 702 N N . PRO A 1 98 ? -57.229 42.771 86.446 1.00 59.06 98 PRO A N 1
ATOM 703 C CA . PRO A 1 98 ? -57.938 41.760 87.241 1.00 59.06 98 PRO A CA 1
ATOM 704 C C . PRO A 1 98 ? -57.994 42.095 88.743 1.00 59.06 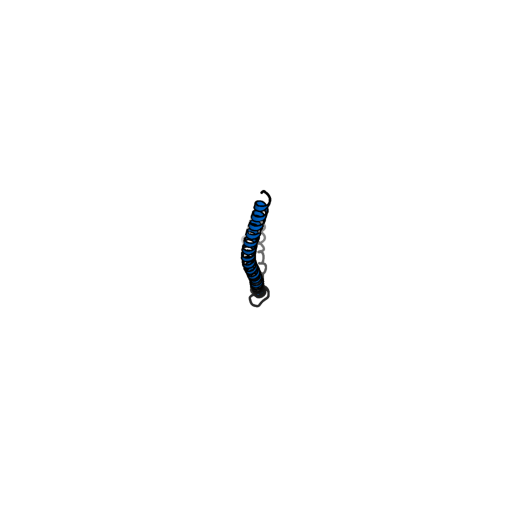98 PRO A C 1
ATOM 706 O O . PRO A 1 98 ? -57.018 42.575 89.319 1.00 59.06 98 PRO A O 1
ATOM 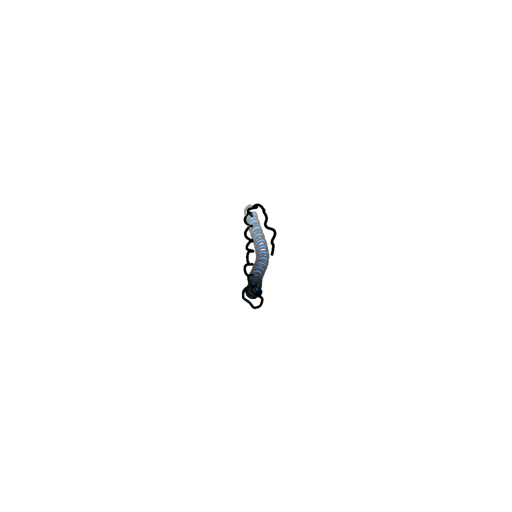709 N N . THR A 1 99 ? -59.103 41.775 89.420 1.00 49.03 99 THR A N 1
ATOM 710 C CA . THR A 1 99 ? -59.184 41.669 90.897 1.00 49.03 99 THR A CA 1
ATOM 711 C C . THR A 1 99 ? -60.455 40.905 91.308 1.00 49.03 99 THR A C 1
ATOM 713 O O . THR A 1 99 ? -61.475 41.083 90.640 1.00 49.03 99 THR A O 1
ATOM 716 N N . PRO A 1 100 ? -60.505 40.252 92.485 1.00 60.31 100 PRO A N 1
ATOM 717 C CA . PRO A 1 100 ? -59.601 39.263 93.087 1.00 60.31 100 PRO A CA 1
ATOM 718 C C . PRO A 1 100 ? -60.143 37.816 93.023 1.00 60.31 100 PRO A C 1
ATOM 720 O O . PRO A 1 100 ? -61.378 37.629 92.941 1.00 60.31 100 PRO A O 1
#

Sequence (100 aa):
MAGRGKNRDDRAAQERARLYAARREYHAGLMRRRSRDNLIAAVGGGVLLLGLLGAQAAYFTAGPGAPEPTETPAPSPSATLPASPAPSPSDAAPSSEPTP

Organism: NCBI:txid33884

Foldseek 3Di:
DPPPVVVVVVVVVVVVVVVVVVVVVVVVVVVVVVVVVVVVCCVVVVVVVVVVVVVVCCCCPVRPVDDDDDDDDDDDDDDDDDDDDDDDDDDDDDDDDDDD

Secondary structure (DSSP, 8-state):
--HHHHHHHHHHHHHHHHHHHHHHHHHHHHHHHHHHHHHHHHHHHHHHHHHHHHHHHHHHHTSTTSPPPPPPPPPPPPPPPPPPPPPPP-----------

pLDDT: mean 82.7, std 14.01, range [46.59, 98.62]

Radius of gyration: 50.17 Å; chains: 1; bounding box: 83×52×152 Å